Protein AF-A0A3Q0RP88-F1 (afdb_monomer)

Secondary structure (DSSP, 8-state):
---------------GGGS-SSPPPP---------------SSSHHHHHHHHHHHHHHHHHHS--TTTTS-----HHHHHHHHHHHHHHHHHHHHHS---PPPPPP---S-HHHHHTSPPPPHHHHHHHHHHHHHHHHHHTT-SPPP-S-S-------

Foldseek 3Di:
DDDDDDDDDDDDDDDPVPDDPDDDDPPDDDDDDDDPPDDDDPPPVVVVVVVVVVVVVVVVVPDDDPPPPPDPPDDPVNVVVVVVVVVVVVVVVVVVDPDPDDDDDDDPDPCVVVVVPDDDDDVVVVVVVVVVVVVVVVVVVVPDDDDDDDPDDDDDDD

pLDDT: mean 80.06, std 20.67, range [37.59, 98.62]

Solvent-accessible surface area (backbone atoms only — not comparable to full-atom values): 11027 Å² total; per-residue (Å²): 140,86,85,85,86,78,79,90,78,93,71,83,88,76,68,79,89,75,64,74,95,63,81,82,79,81,85,78,79,81,82,85,80,88,78,95,79,77,78,92,68,86,69,69,61,58,56,57,52,49,52,54,50,49,52,51,54,54,47,64,71,70,55,80,72,89,74,66,78,62,73,83,73,69,52,68,66,60,50,53,53,51,49,52,53,51,52,54,53,47,55,60,47,57,76,76,42,85,76,83,65,84,75,74,81,80,84,89,66,96,52,61,69,60,65,74,67,44,87,72,84,58,66,67,56,56,52,50,52,50,52,51,50,53,50,52,54,57,55,55,71,64,75,64,85,80,86,84,71,80,93,70,81,84,87,78,84,132

InterPro domains:
  IPR028209 LAMTOR1/MEH1 [PF15454] (17-83)
  IPR028209 LAMTOR1/MEH1 [SM01262] (15-88)

Radius of gyration: 34.89 Å; Cα contacts (8 Å, |Δi|>4): 4; chains: 1; bounding box: 79×92×65 Å

Organism: Amphilophus citrinellus (NCBI:txid61819)

Sequence (158 aa):
MGCCYSSENESPSEDPERKPLIPPNPVSKPPNGTDWITTNAPSARTDEQALLTSILTKTAQNIIDVSAADSVMVEPHEYMDRARQYSTKLAVLSTSLPQKKVLALPSLTSQPHQVLASDLVPYSDVQQVSKIAAYAYSAISQIKVDAKEELVVQFAIP

Mean predicted aligned error: 17.73 Å

Structure (mmCIF, N/CA/C/O backbone):
data_AF-A0A3Q0RP88-F1
#
_entry.id   AF-A0A3Q0RP88-F1
#
loop_
_atom_site.group_PDB
_atom_site.id
_atom_site.type_symbol
_atom_site.label_atom_id
_atom_site.label_alt_id
_atom_site.label_comp_id
_atom_site.label_asym_id
_atom_site.label_entity_id
_atom_site.label_seq_id
_atom_site.pdbx_PDB_ins_code
_atom_site.Cartn_x
_atom_site.Cartn_y
_atom_site.Cartn_z
_atom_site.occupancy
_atom_site.B_iso_or_equiv
_atom_site.auth_seq_id
_atom_site.auth_comp_id
_atom_site.auth_asym_id
_atom_site.auth_atom_id
_atom_site.pdbx_PDB_model_num
ATOM 1 N N . MET A 1 1 ? 10.007 11.311 30.596 1.00 63.94 1 MET A N 1
ATOM 2 C CA . MET A 1 1 ? 11.399 11.242 30.100 1.00 63.94 1 MET A CA 1
ATOM 3 C C . MET A 1 1 ? 11.340 11.057 28.597 1.00 63.94 1 MET A C 1
ATOM 5 O O . MET A 1 1 ? 10.984 9.981 28.144 1.00 63.94 1 MET A O 1
ATOM 9 N N . GLY A 1 2 ? 11.561 12.140 27.857 1.00 54.31 2 GLY A N 1
ATOM 10 C CA . GLY A 1 2 ? 11.385 12.211 26.406 1.00 54.31 2 GLY A CA 1
ATOM 11 C C . GLY A 1 2 ? 11.296 13.671 25.976 1.00 54.31 2 GLY A C 1
ATOM 12 O O . GLY A 1 2 ? 10.259 14.116 25.505 1.00 54.31 2 GLY A O 1
ATOM 13 N N . CYS A 1 3 ? 12.353 14.430 26.268 1.00 46.50 3 CYS A N 1
ATOM 14 C CA . CYS A 1 3 ? 12.494 15.830 25.889 1.00 46.50 3 CYS A CA 1
ATOM 15 C C . CYS A 1 3 ? 13.155 15.920 24.512 1.00 46.50 3 CYS A C 1
ATOM 17 O O . CYS A 1 3 ? 14.304 15.508 24.388 1.00 46.50 3 CYS A O 1
ATOM 19 N N . CYS A 1 4 ? 12.487 16.552 23.549 1.00 52.72 4 CYS A N 1
ATOM 20 C CA . CYS A 1 4 ? 13.133 17.322 22.484 1.00 52.72 4 CYS A CA 1
ATOM 21 C C . CYS A 1 4 ? 12.315 18.600 22.276 1.00 52.72 4 CYS A C 1
ATOM 23 O O . CYS A 1 4 ? 11.342 18.628 21.530 1.00 52.72 4 CYS A O 1
ATOM 25 N N . TYR A 1 5 ? 12.705 19.633 23.018 1.00 38.72 5 TYR A N 1
ATOM 26 C CA . TYR A 1 5 ? 12.285 21.018 22.846 1.00 38.72 5 TYR A CA 1
ATOM 27 C C . TYR A 1 5 ? 13.270 21.661 21.859 1.00 38.72 5 TYR A C 1
ATOM 29 O O . TYR A 1 5 ? 14.484 21.519 22.017 1.00 38.72 5 TYR A O 1
ATOM 37 N N . SER A 1 6 ? 12.776 22.342 20.832 1.00 50.72 6 SER A N 1
ATOM 38 C CA . SER A 1 6 ? 13.567 23.258 20.006 1.00 50.72 6 SER A CA 1
ATOM 39 C C . SER A 1 6 ? 12.692 24.468 19.708 1.00 50.72 6 SER A C 1
ATOM 41 O O . SER A 1 6 ? 11.784 24.405 18.890 1.00 50.72 6 SER A O 1
ATOM 43 N N . SER A 1 7 ? 12.945 25.492 20.517 1.00 40.31 7 SER A N 1
ATOM 44 C CA . SER A 1 7 ? 12.806 26.931 20.297 1.00 40.31 7 SER A CA 1
ATOM 45 C C . SER A 1 7 ? 11.704 27.433 19.352 1.00 40.31 7 SER A C 1
ATOM 47 O O . SER A 1 7 ? 11.820 27.371 18.133 1.00 40.31 7 SER A O 1
ATOM 49 N N . GLU A 1 8 ? 10.677 28.007 19.980 1.00 45.62 8 GLU A N 1
ATOM 50 C CA . GLU A 1 8 ? 10.077 29.318 19.688 1.00 45.62 8 GLU A CA 1
ATOM 51 C C . GLU A 1 8 ? 10.386 29.993 18.332 1.00 45.62 8 GLU A C 1
ATOM 53 O O . GLU A 1 8 ? 11.469 30.525 18.107 1.00 45.62 8 GLU A O 1
ATOM 58 N N . ASN A 1 9 ? 9.361 30.090 17.480 1.00 38.09 9 ASN A N 1
ATOM 59 C CA . ASN A 1 9 ? 8.984 31.367 16.872 1.00 38.09 9 ASN A CA 1
ATOM 60 C C . ASN A 1 9 ? 7.485 31.331 16.528 1.00 38.09 9 ASN A C 1
ATOM 62 O O . ASN A 1 9 ? 7.061 30.715 15.550 1.00 38.09 9 ASN A O 1
ATOM 66 N N . GLU A 1 10 ? 6.677 31.959 17.377 1.00 44.09 10 GLU A N 1
ATOM 67 C CA . GLU A 1 10 ? 5.268 32.235 17.115 1.00 44.09 10 GLU A CA 1
ATOM 68 C C . GLU A 1 10 ? 5.178 33.221 15.941 1.00 44.09 10 GLU A C 1
ATOM 70 O O . GLU A 1 10 ? 5.712 34.327 15.999 1.00 44.09 10 GLU A O 1
ATOM 75 N N . SER A 1 11 ? 4.525 32.820 14.850 1.00 37.59 11 SER A N 1
ATOM 76 C CA . SER A 1 11 ? 4.046 33.753 13.828 1.00 37.59 11 SER A CA 1
ATOM 77 C C . SER A 1 11 ? 2.579 33.431 13.556 1.00 37.59 11 SER A C 1
ATOM 79 O O . SER A 1 11 ? 2.231 32.249 13.462 1.00 37.59 11 SER A O 1
ATOM 81 N N . PRO A 1 12 ? 1.694 34.441 13.512 1.00 43.03 12 PRO A N 1
ATOM 82 C CA . PRO A 1 12 ? 0.274 34.204 13.364 1.00 43.03 12 PRO A CA 1
ATOM 83 C C . PRO A 1 12 ? 0.000 33.644 11.970 1.00 43.03 12 PRO A C 1
ATOM 85 O O . PRO A 1 12 ? 0.516 34.122 10.962 1.00 43.03 12 PRO A O 1
ATOM 88 N N . SER A 1 13 ? -0.829 32.611 11.956 1.00 48.38 13 SER A N 1
ATOM 89 C CA . SER A 1 13 ? -1.440 31.980 10.796 1.00 48.38 13 SER A CA 1
ATOM 90 C C . SER A 1 13 ? -1.932 32.996 9.757 1.00 48.38 13 SER A C 1
ATOM 92 O O . SER A 1 13 ? -2.941 33.669 9.978 1.00 48.38 13 SER A O 1
ATOM 94 N N . GLU A 1 14 ? -1.266 33.055 8.603 1.00 45.34 14 GLU A N 1
ATOM 95 C CA . GLU A 1 14 ? -1.830 33.634 7.385 1.00 45.34 14 GLU A CA 1
ATOM 96 C C . GLU A 1 14 ? -2.420 32.515 6.523 1.00 45.34 14 GLU A C 1
ATOM 98 O O . GLU A 1 14 ? -1.708 31.731 5.896 1.00 45.34 14 GLU A O 1
ATOM 103 N N . ASP A 1 15 ? -3.745 32.459 6.526 1.00 49.44 15 ASP A N 1
ATOM 104 C CA . ASP A 1 15 ? -4.595 31.621 5.689 1.00 49.44 15 ASP A CA 1
ATOM 105 C C . ASP A 1 15 ? -4.278 31.831 4.183 1.00 49.44 15 ASP A C 1
ATOM 107 O O . ASP A 1 15 ? -4.401 32.958 3.683 1.00 49.44 15 ASP A O 1
ATOM 111 N N . PRO A 1 16 ? -3.830 30.800 3.437 1.00 53.91 16 PRO A N 1
ATOM 112 C CA . PRO A 1 16 ? -3.400 30.951 2.046 1.00 53.91 16 PRO A CA 1
ATOM 113 C C . PRO A 1 16 ? -4.547 31.255 1.067 1.00 53.91 16 PRO A C 1
ATOM 115 O O . PRO A 1 16 ? -4.272 31.677 -0.055 1.00 53.91 16 PRO A O 1
ATOM 118 N N . GLU A 1 17 ? -5.815 31.109 1.468 1.00 51.00 17 GLU A N 1
ATOM 119 C CA . GLU A 1 17 ? -6.974 31.350 0.591 1.00 51.00 17 GLU A CA 1
ATOM 120 C C . GLU A 1 17 ? -7.336 32.833 0.402 1.00 51.00 17 GLU A C 1
ATOM 122 O O . GLU A 1 17 ? -8.118 33.170 -0.486 1.00 51.00 17 GLU A O 1
ATOM 127 N N . ARG A 1 18 ? -6.760 33.753 1.189 1.00 54.34 18 ARG A N 1
ATOM 128 C CA . ARG A 1 18 ? -7.072 35.196 1.100 1.00 54.34 18 ARG A CA 1
ATOM 129 C C . ARG A 1 18 ? -6.030 36.035 0.365 1.00 54.34 18 ARG A C 1
ATOM 131 O O . ARG A 1 18 ? -6.201 37.250 0.277 1.00 54.34 18 ARG A O 1
ATOM 138 N N . LYS A 1 19 ? -4.963 35.431 -0.172 1.00 62.91 19 LYS A N 1
ATOM 139 C CA . LYS A 1 19 ? -3.949 36.159 -0.956 1.00 62.91 19 LYS A CA 1
ATOM 140 C C . LYS A 1 19 ? -4.468 36.425 -2.377 1.00 62.91 19 LYS A C 1
ATOM 142 O O . LYS A 1 19 ? -4.671 35.473 -3.128 1.00 62.91 19 LYS A O 1
ATOM 147 N N . PRO A 1 20 ? -4.667 37.694 -2.787 1.00 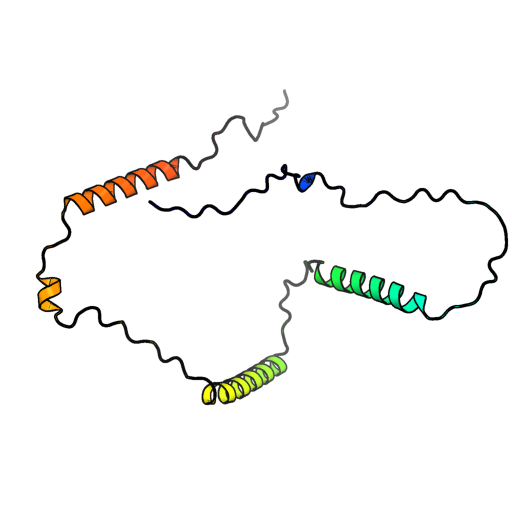58.75 20 PRO A N 1
ATOM 148 C CA . PRO A 1 20 ? -5.030 38.011 -4.162 1.00 58.75 20 PRO A CA 1
ATOM 149 C C . PRO A 1 20 ? -3.906 37.561 -5.098 1.00 58.75 20 PRO A C 1
ATOM 151 O O . PRO A 1 20 ? -2.756 37.963 -4.932 1.00 58.75 20 PRO A O 1
ATOM 154 N N . LEU A 1 21 ? -4.234 36.740 -6.097 1.00 60.75 21 LEU A N 1
ATOM 155 C CA . LEU A 1 21 ? -3.267 36.168 -7.047 1.00 60.75 21 LEU A CA 1
ATOM 156 C C . LEU A 1 21 ? -2.714 37.186 -8.065 1.00 60.75 21 LEU A C 1
ATOM 158 O O . LEU A 1 21 ? -2.001 36.807 -8.990 1.00 60.75 21 LEU A O 1
ATOM 162 N N . ILE A 1 22 ? -3.046 38.471 -7.920 1.00 57.50 22 ILE A N 1
ATOM 163 C CA . ILE A 1 22 ? -2.639 39.540 -8.832 1.00 57.50 22 ILE A CA 1
ATOM 164 C C . ILE A 1 22 ? -2.196 40.746 -7.985 1.00 57.50 22 ILE A C 1
ATOM 166 O O . ILE A 1 22 ? -2.997 41.236 -7.183 1.00 57.50 22 ILE A O 1
ATOM 170 N N . PRO A 1 23 ? -0.950 41.239 -8.124 1.00 59.66 23 PRO A N 1
ATOM 171 C CA . PRO A 1 23 ? -0.531 42.468 -7.460 1.00 59.66 23 PRO A CA 1
ATOM 172 C C . PRO A 1 23 ? -1.308 43.676 -8.021 1.00 59.66 23 PRO A C 1
ATOM 174 O O . PRO A 1 23 ? -1.651 43.685 -9.205 1.00 59.66 23 PRO A O 1
ATOM 177 N N . PRO A 1 24 ? -1.608 44.705 -7.205 1.00 50.19 24 PRO A N 1
ATOM 178 C CA . PRO A 1 24 ? -2.353 45.868 -7.671 1.00 50.19 24 PRO A CA 1
ATOM 179 C C . PRO A 1 24 ? -1.545 46.614 -8.739 1.00 50.19 24 PRO A C 1
ATOM 181 O O . PRO A 1 24 ? -0.387 46.969 -8.519 1.00 50.19 24 PRO A O 1
ATOM 184 N N . ASN A 1 25 ? -2.166 46.849 -9.899 1.00 54.50 25 ASN A N 1
ATOM 185 C CA . ASN A 1 25 ? -1.572 47.625 -10.988 1.00 54.50 25 ASN A CA 1
ATOM 186 C C . ASN A 1 25 ? -1.089 48.992 -10.472 1.00 54.50 25 ASN A C 1
ATOM 188 O O . ASN A 1 25 ? -1.875 49.705 -9.836 1.00 54.50 25 ASN A O 1
ATOM 192 N N . PRO A 1 26 ? 0.151 49.418 -10.772 1.00 50.50 26 PRO A N 1
ATOM 193 C CA . PRO A 1 26 ? 0.555 50.783 -10.491 1.00 50.50 26 PRO A CA 1
ATOM 194 C C . PRO A 1 26 ? -0.250 51.737 -11.381 1.00 50.50 26 PRO A C 1
ATOM 196 O O . PRO A 1 26 ? -0.277 51.621 -12.606 1.00 50.50 26 PRO A O 1
ATOM 199 N N . VAL A 1 27 ? -0.931 52.690 -10.745 1.00 53.25 27 VAL A N 1
ATOM 200 C CA . VAL A 1 27 ? -1.654 53.776 -11.411 1.00 53.25 27 VAL A CA 1
ATOM 201 C C . VAL A 1 27 ? -0.632 54.696 -12.081 1.00 53.25 27 VAL A C 1
ATOM 203 O O . VAL A 1 27 ? -0.099 55.613 -11.459 1.00 53.25 27 VAL A O 1
ATOM 206 N N . SER A 1 28 ? -0.345 54.469 -13.360 1.00 44.38 28 SER A N 1
ATOM 207 C CA . SER A 1 28 ? 0.451 55.394 -14.169 1.00 44.38 28 SER A CA 1
ATOM 208 C C . SER A 1 28 ? -0.463 56.442 -14.801 1.00 44.38 28 SER A C 1
ATOM 210 O O . SER A 1 28 ? -1.074 56.235 -15.846 1.00 44.38 28 SER A O 1
ATOM 212 N N . LYS A 1 29 ? -0.565 57.594 -14.139 1.00 43.03 29 LYS A N 1
ATOM 213 C CA . LYS A 1 29 ? -1.087 58.840 -14.714 1.00 43.03 29 LYS A CA 1
ATOM 214 C C . LYS A 1 29 ? -0.115 59.310 -15.815 1.00 43.03 29 LYS A C 1
ATOM 216 O O . LYS A 1 29 ? 1.086 59.318 -15.545 1.00 43.03 29 LYS A O 1
ATOM 221 N N . PRO A 1 30 ? -0.559 59.714 -17.018 1.00 50.38 30 PRO A N 1
ATOM 222 C CA . PRO A 1 30 ? 0.364 60.156 -18.056 1.00 50.38 30 PRO A CA 1
ATOM 223 C C . PRO A 1 30 ? 0.677 61.648 -17.876 1.00 50.38 30 PRO A C 1
ATOM 225 O O . PRO A 1 30 ? -0.258 62.446 -17.753 1.00 50.38 30 PRO A O 1
ATOM 228 N N . PRO A 1 31 ? 1.943 62.088 -17.923 1.00 46.34 31 PRO A N 1
ATOM 229 C CA . PRO A 1 31 ? 2.246 63.425 -18.377 1.00 46.34 31 PRO A CA 1
ATOM 230 C C . PRO A 1 31 ? 2.474 63.356 -19.886 1.00 46.34 31 PRO A C 1
ATOM 232 O O . PRO A 1 31 ? 3.422 62.760 -20.390 1.00 46.34 31 PRO A O 1
ATOM 235 N N . ASN A 1 32 ? 1.524 63.950 -20.593 1.00 44.06 32 ASN A N 1
ATOM 236 C CA . ASN A 1 32 ? 1.658 64.409 -21.962 1.00 44.06 32 ASN A CA 1
ATOM 237 C C . ASN A 1 32 ? 3.032 65.064 -22.205 1.00 44.06 32 ASN A C 1
ATOM 239 O O . ASN A 1 32 ? 3.452 65.897 -21.401 1.00 44.06 32 ASN A O 1
ATOM 243 N N . GLY A 1 33 ? 3.650 64.768 -23.349 1.00 46.22 33 GLY A N 1
ATOM 244 C CA . GLY A 1 33 ? 4.620 65.673 -23.956 1.00 46.22 33 GLY A CA 1
ATOM 245 C C . GLY A 1 33 ? 5.922 65.040 -24.431 1.00 46.22 33 GLY A C 1
ATOM 246 O O . GLY A 1 33 ? 6.852 64.863 -23.652 1.00 46.22 33 GLY A O 1
ATOM 247 N N . THR A 1 34 ? 6.015 64.951 -25.759 1.00 46.91 34 THR A N 1
ATOM 248 C CA . THR A 1 34 ? 7.227 65.108 -26.589 1.00 46.91 34 THR A CA 1
ATOM 249 C C . THR A 1 34 ? 8.176 63.907 -26.757 1.00 46.91 34 THR A C 1
ATOM 251 O O . THR A 1 34 ? 8.813 63.421 -25.830 1.00 46.91 34 THR A O 1
ATOM 254 N N . ASP A 1 35 ? 8.268 63.510 -28.032 1.00 41.22 35 ASP A N 1
ATOM 255 C CA . ASP A 1 35 ? 9.415 62.939 -28.746 1.00 41.22 35 ASP A CA 1
ATOM 256 C C . ASP A 1 35 ? 9.826 61.488 -28.464 1.00 41.22 35 ASP A C 1
ATOM 258 O O . ASP A 1 35 ? 10.832 61.184 -27.829 1.00 41.22 35 ASP A O 1
ATOM 262 N N . TRP A 1 36 ? 9.106 60.556 -29.097 1.00 41.72 36 TRP A N 1
ATOM 263 C CA . TRP A 1 36 ? 9.630 59.219 -29.391 1.00 41.72 36 TRP A CA 1
ATOM 264 C C . TRP A 1 36 ? 10.566 59.262 -30.605 1.00 41.72 36 TRP A C 1
ATOM 266 O O . TRP A 1 36 ? 10.239 58.790 -31.692 1.00 41.72 36 TRP A O 1
ATOM 276 N N . ILE A 1 37 ? 11.764 59.806 -30.408 1.00 60.78 37 ILE A N 1
ATOM 277 C CA . ILE A 1 37 ? 12.932 59.438 -31.212 1.00 60.78 37 ILE A CA 1
ATOM 278 C C . ILE A 1 37 ? 14.054 59.094 -30.236 1.00 60.78 37 ILE A C 1
ATOM 280 O O . ILE A 1 37 ? 14.925 59.910 -29.964 1.00 60.78 37 ILE A O 1
ATOM 284 N N . THR A 1 38 ? 14.038 57.865 -29.716 1.00 39.50 38 THR A N 1
ATOM 285 C CA . THR A 1 38 ? 15.140 57.348 -28.894 1.00 39.50 38 THR A CA 1
ATOM 286 C C . THR A 1 38 ? 15.418 55.897 -29.264 1.00 39.50 38 THR A C 1
ATOM 288 O O . THR A 1 38 ? 14.785 54.964 -28.783 1.00 39.50 38 THR A O 1
ATOM 291 N N . THR A 1 39 ? 16.356 55.761 -30.202 1.00 43.94 39 THR A N 1
ATOM 292 C CA . THR A 1 39 ? 17.394 54.722 -30.288 1.00 43.94 39 THR A CA 1
ATOM 293 C C . THR A 1 39 ? 17.025 53.303 -29.846 1.00 43.94 39 THR A C 1
ATOM 295 O O . THR A 1 39 ? 16.987 52.978 -28.661 1.00 43.94 39 THR A O 1
ATOM 298 N N . ASN A 1 40 ? 16.905 52.423 -30.844 1.00 53.47 40 ASN A N 1
ATOM 299 C CA . ASN A 1 40 ? 16.953 50.968 -30.711 1.00 53.47 40 ASN A CA 1
ATOM 300 C C . ASN A 1 40 ? 18.169 50.519 -29.874 1.00 53.47 40 ASN A C 1
ATOM 302 O O . ASN A 1 40 ? 19.281 50.423 -30.392 1.00 53.47 40 ASN A O 1
ATOM 306 N N . ALA A 1 41 ? 17.950 50.199 -28.598 1.00 48.56 41 ALA A N 1
ATOM 307 C CA . ALA A 1 41 ? 18.890 49.441 -27.780 1.00 48.56 41 ALA A CA 1
ATOM 308 C C . ALA A 1 41 ? 18.618 47.930 -27.976 1.00 48.56 41 ALA A C 1
ATOM 310 O O . ALA A 1 41 ? 17.521 47.475 -27.643 1.00 48.56 41 ALA A O 1
ATOM 311 N N . PRO A 1 42 ? 19.564 47.118 -28.494 1.00 53.06 42 PRO A N 1
ATOM 312 C CA . PRO A 1 42 ? 19.296 45.714 -28.835 1.00 53.06 42 PRO A CA 1
ATOM 313 C C . PRO A 1 42 ? 19.305 44.731 -27.650 1.00 53.06 42 PRO A C 1
ATOM 315 O O . PRO A 1 42 ? 19.130 43.539 -27.864 1.00 53.06 42 PRO A O 1
ATOM 318 N N . SER A 1 43 ? 19.536 45.186 -26.414 1.00 55.31 43 SER A N 1
ATOM 319 C CA . SER A 1 43 ? 19.857 44.285 -25.290 1.00 55.31 43 SER A CA 1
ATOM 320 C C . SER A 1 43 ? 18.644 43.870 -24.439 1.00 55.31 43 SER A C 1
ATOM 322 O O . SER A 1 43 ? 18.551 42.724 -24.016 1.00 55.31 43 SER A O 1
ATOM 324 N N . ALA A 1 44 ? 17.666 44.761 -24.237 1.00 53.25 44 ALA A N 1
ATOM 325 C CA . ALA A 1 44 ? 16.534 44.510 -23.331 1.00 53.25 44 ALA A CA 1
ATOM 326 C C . ALA A 1 44 ? 15.394 43.674 -23.947 1.00 53.25 44 ALA A C 1
ATOM 328 O O . ALA A 1 44 ? 14.588 43.098 -23.226 1.00 53.25 44 ALA A O 1
ATOM 329 N N . ARG A 1 45 ? 15.311 43.580 -25.284 1.00 57.81 45 ARG A N 1
ATOM 330 C CA . ARG A 1 45 ? 14.244 42.814 -25.963 1.00 57.81 45 ARG A CA 1
ATOM 331 C C . ARG A 1 45 ? 14.385 41.303 -25.789 1.00 57.81 45 ARG A C 1
ATOM 333 O O . ARG A 1 45 ? 13.386 40.592 -25.814 1.00 57.81 45 ARG A O 1
ATOM 340 N N . THR A 1 46 ? 15.613 40.823 -25.627 1.00 64.00 46 THR A N 1
ATOM 341 C CA . THR A 1 46 ? 15.910 39.390 -25.551 1.00 64.00 46 THR A CA 1
ATOM 342 C C . THR A 1 46 ? 15.403 38.770 -24.247 1.00 64.00 46 THR A C 1
ATOM 344 O O . THR A 1 46 ? 14.941 37.633 -24.265 1.00 64.00 46 THR A O 1
ATOM 347 N N . ASP A 1 47 ? 15.431 39.518 -23.140 1.00 81.31 47 ASP A N 1
ATOM 348 C CA . ASP A 1 47 ? 14.987 39.046 -21.819 1.00 81.31 47 ASP A CA 1
ATOM 349 C C . ASP A 1 47 ? 13.455 38.951 -21.730 1.00 81.31 47 ASP A C 1
ATOM 351 O O . ASP A 1 47 ? 12.904 37.905 -21.391 1.00 81.31 47 ASP A O 1
ATOM 355 N N . GLU A 1 48 ? 12.748 39.987 -22.194 1.00 91.00 48 GLU A N 1
ATOM 356 C CA . GLU A 1 48 ? 11.280 39.981 -22.302 1.00 91.00 48 GLU A CA 1
ATOM 357 C C . GLU A 1 48 ? 10.780 38.839 -23.201 1.00 91.00 48 GLU A C 1
ATOM 359 O O . GLU A 1 48 ? 9.817 38.137 -22.885 1.00 91.00 48 GLU A O 1
ATOM 364 N N . GLN A 1 49 ? 11.464 38.591 -24.320 1.00 92.56 49 GLN A N 1
ATOM 365 C CA . GLN A 1 49 ? 11.110 37.501 -25.224 1.00 92.56 49 GLN A CA 1
ATOM 366 C C . GLN A 1 49 ? 11.389 36.114 -24.612 1.00 92.56 49 GLN A C 1
ATOM 368 O O . GLN A 1 49 ? 10.616 35.176 -24.839 1.00 92.56 49 GLN A O 1
ATOM 373 N N . ALA A 1 50 ? 12.445 35.967 -23.804 1.00 93.62 50 ALA A N 1
ATOM 374 C CA . ALA A 1 50 ? 12.726 34.741 -23.057 1.00 93.62 50 ALA A CA 1
ATOM 375 C C . ALA A 1 50 ? 11.686 34.492 -21.951 1.00 93.62 50 ALA A C 1
ATOM 377 O O . ALA A 1 50 ? 11.218 33.361 -21.793 1.00 93.62 50 ALA A O 1
ATOM 378 N N . LEU A 1 51 ? 11.256 35.543 -21.244 1.00 95.00 51 LEU A N 1
ATOM 379 C CA . LEU A 1 51 ? 10.184 35.478 -20.250 1.00 95.00 51 LEU A CA 1
ATOM 380 C C . LEU A 1 51 ? 8.866 35.017 -20.882 1.00 95.00 51 LEU A C 1
ATOM 382 O O . LEU A 1 51 ? 8.242 34.078 -20.389 1.00 95.00 51 LEU A O 1
ATOM 386 N N . LEU A 1 52 ? 8.474 35.610 -22.013 1.00 96.25 52 LEU A N 1
ATOM 387 C CA . LEU A 1 52 ? 7.276 35.201 -22.754 1.00 96.25 52 LEU A CA 1
ATOM 388 C C . LEU A 1 52 ? 7.370 33.747 -23.242 1.00 96.25 52 LEU A C 1
ATOM 390 O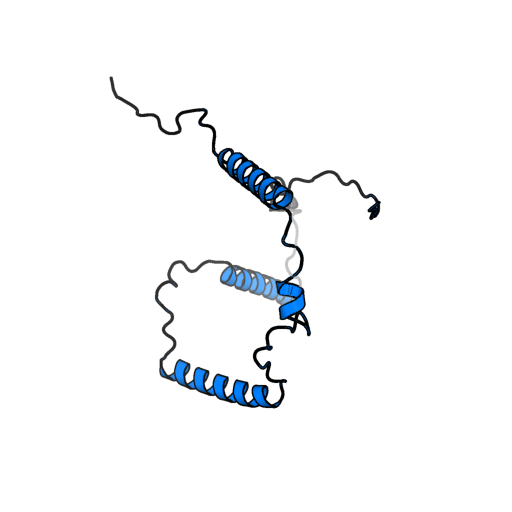 O . LEU A 1 52 ? 6.403 32.994 -23.137 1.00 96.25 52 LEU A O 1
ATOM 394 N N . THR A 1 53 ? 8.546 33.314 -23.702 1.00 95.94 53 THR A N 1
ATOM 395 C CA . THR A 1 53 ? 8.786 31.918 -24.110 1.00 95.94 53 THR A CA 1
ATOM 396 C C . THR A 1 53 ? 8.661 30.953 -22.927 1.00 95.94 53 THR A C 1
ATOM 398 O O . THR A 1 53 ? 8.063 29.882 -23.055 1.00 95.94 53 THR A O 1
ATOM 401 N N . SER A 1 54 ? 9.171 31.340 -21.757 1.00 96.25 54 SER A N 1
ATOM 402 C CA . SER A 1 54 ? 9.031 30.578 -20.513 1.00 96.25 54 SER A CA 1
ATOM 403 C C . SER A 1 54 ? 7.566 30.464 -20.086 1.00 96.25 54 SER A C 1
ATOM 405 O O . SER A 1 54 ? 7.100 29.367 -19.777 1.00 96.25 54 SER A O 1
ATOM 407 N N . ILE A 1 55 ? 6.805 31.564 -20.156 1.00 96.69 55 ILE A N 1
ATOM 408 C CA . ILE A 1 55 ? 5.366 31.581 -19.857 1.00 96.69 55 ILE A CA 1
ATOM 409 C C . ILE A 1 55 ? 4.606 30.633 -20.787 1.00 96.69 55 ILE A C 1
ATOM 411 O O . ILE A 1 55 ? 3.802 29.835 -20.306 1.00 96.69 55 ILE A O 1
ATOM 415 N N . LEU A 1 56 ? 4.870 30.675 -22.095 1.00 97.69 56 LEU A N 1
ATOM 416 C CA . LEU A 1 56 ? 4.216 29.792 -23.063 1.00 97.69 56 LEU A CA 1
ATOM 417 C C . LEU A 1 56 ? 4.586 28.325 -22.831 1.00 97.69 56 LEU A C 1
ATOM 419 O O . LEU A 1 56 ? 3.701 27.475 -22.805 1.00 97.69 56 LEU A O 1
ATOM 423 N N . THR A 1 57 ? 5.865 28.031 -22.588 1.00 96.94 57 THR A N 1
ATOM 424 C CA . THR A 1 57 ? 6.347 26.664 -22.326 1.00 96.94 57 THR A CA 1
ATOM 425 C C . THR A 1 57 ? 5.735 26.098 -21.047 1.00 96.94 57 THR A C 1
ATOM 427 O O . THR A 1 57 ? 5.213 24.986 -21.042 1.00 96.94 57 THR A O 1
ATOM 430 N N . LYS A 1 58 ? 5.737 26.884 -19.966 1.00 97.06 58 LYS A N 1
ATOM 431 C CA . LYS A 1 58 ? 5.133 26.506 -18.686 1.00 97.06 58 LYS A CA 1
ATOM 432 C C . LYS A 1 58 ? 3.624 26.319 -18.820 1.00 97.06 58 LYS A C 1
ATOM 434 O O . LYS A 1 58 ? 3.075 25.371 -18.273 1.00 97.06 58 LYS A O 1
ATOM 439 N N . THR A 1 59 ? 2.952 27.201 -19.556 1.00 97.69 59 THR A N 1
ATOM 440 C CA . THR A 1 59 ? 1.516 27.074 -19.830 1.00 97.69 59 THR A CA 1
ATOM 441 C C . THR A 1 59 ? 1.222 25.800 -20.621 1.00 97.69 59 THR A C 1
ATOM 443 O O . THR A 1 59 ? 0.355 25.036 -20.216 1.00 97.69 59 THR A O 1
ATOM 446 N N . ALA A 1 60 ? 1.987 25.512 -21.677 1.00 96.38 60 ALA A N 1
ATOM 447 C CA . ALA A 1 60 ? 1.831 24.297 -22.477 1.00 96.38 60 ALA A CA 1
ATOM 448 C C . ALA A 1 60 ? 2.064 23.008 -21.668 1.00 96.38 60 ALA A C 1
ATOM 450 O O . ALA A 1 60 ? 1.397 22.012 -21.912 1.00 96.38 60 ALA A O 1
ATOM 451 N N . GLN A 1 61 ? 2.968 23.029 -20.684 1.00 95.00 61 GLN A N 1
ATOM 452 C CA . GLN A 1 61 ? 3.208 21.899 -19.776 1.00 95.00 61 GLN A CA 1
ATOM 453 C C . GLN A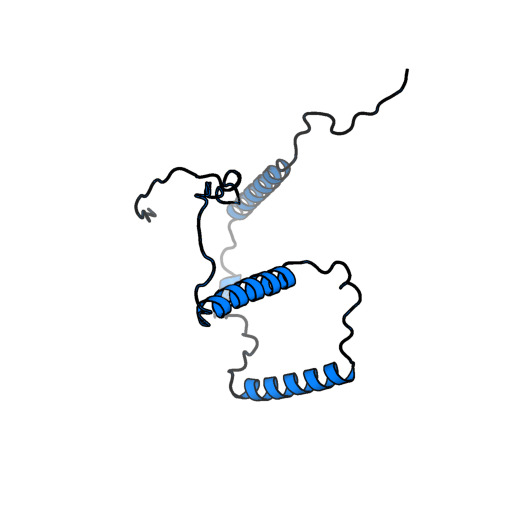 1 61 ? 2.101 21.704 -18.728 1.00 95.00 61 GLN A C 1
ATOM 455 O O . GLN A 1 61 ? 1.910 20.588 -18.253 1.00 95.00 61 GLN A O 1
ATOM 460 N N . ASN A 1 62 ? 1.402 22.776 -18.341 1.00 96.12 62 ASN A N 1
ATOM 461 C CA . ASN A 1 62 ? 0.381 22.743 -17.288 1.00 96.12 62 ASN A CA 1
ATOM 462 C C . ASN A 1 62 ? -1.043 22.535 -17.819 1.00 96.12 62 ASN A C 1
ATOM 464 O O . ASN A 1 62 ? -1.933 22.176 -17.048 1.00 96.12 62 ASN A O 1
ATOM 468 N N . ILE A 1 63 ? -1.286 22.801 -19.104 1.00 95.88 63 ILE A N 1
ATOM 469 C CA . ILE A 1 63 ? -2.577 22.522 -19.732 1.00 95.88 63 ILE A CA 1
ATOM 470 C C . ILE A 1 63 ? -2.727 21.009 -19.898 1.00 95.88 63 ILE A C 1
ATOM 472 O O . ILE A 1 63 ? -1.840 20.327 -20.406 1.00 95.88 63 ILE A O 1
ATOM 476 N N . ILE A 1 64 ? -3.878 20.493 -19.477 1.00 92.69 64 ILE A N 1
ATOM 477 C CA . ILE A 1 64 ? -4.237 19.086 -19.635 1.00 92.69 64 ILE A CA 1
ATOM 478 C C . ILE A 1 64 ? -4.830 18.897 -21.032 1.00 92.69 64 ILE A C 1
ATOM 480 O O . ILE A 1 64 ? -5.859 19.493 -21.355 1.00 92.69 64 ILE A O 1
ATOM 484 N N . ASP A 1 65 ? -4.205 18.047 -21.844 1.00 91.31 65 ASP A N 1
ATOM 485 C CA . ASP A 1 65 ? -4.797 17.579 -23.095 1.00 91.31 65 ASP A CA 1
ATOM 486 C C . ASP A 1 65 ? -5.883 16.537 -22.795 1.00 91.31 65 ASP A C 1
ATOM 488 O O . ASP A 1 65 ? -5.604 15.382 -22.471 1.00 91.31 65 ASP A O 1
ATOM 492 N N . VAL A 1 66 ? -7.143 16.957 -22.894 1.00 90.44 66 VAL A N 1
ATOM 493 C CA . VAL A 1 66 ? -8.318 16.100 -22.674 1.00 90.44 66 VAL A CA 1
ATOM 494 C C . VAL A 1 66 ? -8.542 15.075 -23.796 1.00 90.44 66 VAL A C 1
ATOM 496 O O . VAL A 1 66 ? -9.371 14.183 -23.634 1.00 90.44 66 VAL A O 1
ATOM 499 N N . SER A 1 67 ? -7.818 15.186 -24.918 1.00 89.19 67 SER A N 1
ATOM 500 C CA . SER A 1 67 ? -7.910 14.289 -26.079 1.00 89.19 67 SER A CA 1
ATOM 501 C C . SER A 1 67 ? -6.809 13.223 -26.141 1.00 89.19 67 SER A C 1
ATOM 503 O O . SER A 1 67 ? -6.901 12.296 -26.941 1.00 89.19 67 SER A O 1
ATOM 505 N N . ALA A 1 68 ? -5.820 13.266 -25.243 1.00 80.94 68 ALA A N 1
ATOM 506 C CA . ALA A 1 68 ? -4.689 12.331 -25.205 1.00 80.94 68 ALA A CA 1
ATOM 507 C C . ALA A 1 68 ? -5.041 10.884 -24.772 1.00 80.94 68 ALA A C 1
ATOM 509 O O . ALA A 1 68 ? -4.147 10.083 -24.496 1.00 80.94 68 ALA A O 1
ATOM 510 N N . ALA A 1 69 ? -6.330 10.542 -24.664 1.00 73.75 69 ALA A N 1
ATOM 511 C CA . ALA A 1 69 ? -6.794 9.200 -24.308 1.00 73.75 69 ALA A CA 1
ATOM 512 C C . ALA A 1 69 ? -6.593 8.180 -25.442 1.00 73.75 69 ALA A C 1
ATOM 514 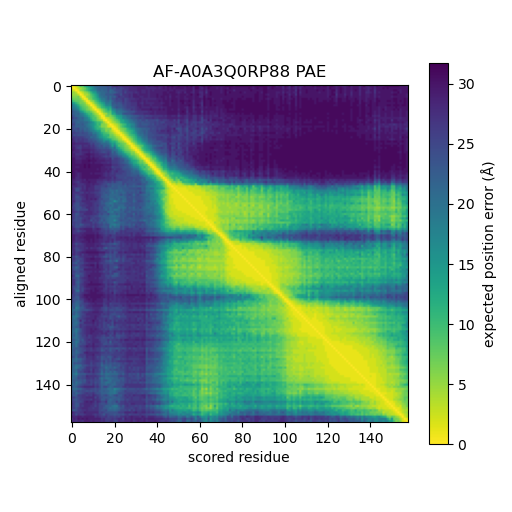O O . ALA A 1 69 ? -6.463 6.984 -25.170 1.00 73.75 69 ALA A O 1
ATOM 515 N N . ASP A 1 70 ? -6.527 8.642 -26.692 1.00 77.31 70 ASP A N 1
ATOM 516 C CA . ASP A 1 70 ? -6.095 7.805 -27.803 1.00 77.31 70 ASP A CA 1
ATOM 517 C C . ASP A 1 70 ? -4.610 7.516 -27.610 1.00 77.31 70 ASP A C 1
ATOM 519 O O . ASP A 1 70 ? -3.778 8.426 -27.601 1.00 77.31 70 ASP A O 1
ATOM 523 N N . SER A 1 71 ? -4.276 6.243 -27.380 1.00 63.97 71 SER A N 1
ATOM 524 C CA . SER A 1 71 ? -2.902 5.836 -27.109 1.00 63.97 71 SER A CA 1
ATOM 525 C C . SER A 1 71 ? -1.991 6.430 -28.175 1.00 63.97 71 SER A C 1
ATOM 527 O O . SER A 1 71 ? -2.171 6.132 -29.358 1.00 63.97 71 SER A O 1
ATOM 529 N N . VAL A 1 72 ? -1.007 7.233 -27.762 1.00 66.56 72 VAL A N 1
ATOM 530 C CA . VAL A 1 72 ? 0.133 7.576 -28.613 1.00 66.56 72 VAL A CA 1
ATOM 531 C C . VAL A 1 72 ? 0.812 6.250 -28.934 1.00 66.56 72 VAL A C 1
ATOM 533 O O . VAL A 1 72 ? 1.625 5.741 -28.160 1.00 66.56 72 VAL A O 1
ATOM 536 N N . MET A 1 73 ? 0.383 5.621 -30.026 1.00 72.69 73 MET A N 1
ATOM 537 C CA . MET A 1 73 ? 0.907 4.346 -30.465 1.00 72.69 73 MET A CA 1
ATOM 538 C C . MET A 1 73 ? 2.292 4.645 -31.008 1.00 72.69 73 MET A C 1
ATOM 540 O O . MET A 1 73 ? 2.459 5.030 -32.162 1.00 72.69 73 MET A O 1
ATOM 544 N N . VAL A 1 74 ? 3.284 4.525 -30.127 1.00 81.62 74 VAL A N 1
ATOM 545 C CA . VAL A 1 74 ? 4.686 4.481 -30.525 1.00 81.62 74 VAL A CA 1
ATOM 546 C C . VAL A 1 74 ? 4.790 3.439 -31.626 1.00 81.62 74 VAL A C 1
ATOM 548 O O . VAL A 1 74 ? 4.250 2.334 -31.495 1.00 81.62 74 VAL A O 1
ATOM 551 N N . GLU A 1 75 ? 5.439 3.806 -32.724 1.00 89.50 75 GLU A N 1
ATOM 552 C CA . GLU A 1 75 ? 5.566 2.912 -33.860 1.00 89.50 75 GLU A CA 1
ATOM 553 C C . GLU A 1 75 ? 6.196 1.585 -33.393 1.00 89.50 75 GLU A C 1
ATOM 555 O O . GLU A 1 75 ? 7.169 1.607 -32.628 1.00 89.50 75 GLU A O 1
ATOM 560 N N . PRO A 1 76 ? 5.684 0.413 -33.819 1.00 87.94 76 PRO A N 1
ATOM 561 C CA . PRO A 1 76 ? 6.198 -0.869 -33.340 1.00 87.94 76 PRO A CA 1
ATOM 562 C C . PRO A 1 76 ? 7.714 -1.026 -33.527 1.00 87.94 76 PRO A C 1
ATOM 564 O O . PRO A 1 76 ? 8.388 -1.581 -32.661 1.00 87.94 76 PRO A O 1
ATOM 567 N N . HIS A 1 77 ? 8.265 -0.501 -34.626 1.00 93.75 77 HIS A N 1
ATOM 568 C CA . HIS A 1 77 ? 9.707 -0.481 -34.881 1.00 93.75 77 HIS A CA 1
ATOM 569 C C . HIS A 1 77 ? 10.465 0.359 -33.838 1.00 93.75 77 HIS A C 1
ATOM 571 O O . HIS A 1 77 ? 11.446 -0.129 -33.270 1.00 93.75 77 HIS A O 1
ATOM 577 N N . GLU A 1 78 ? 9.990 1.571 -33.532 1.00 93.94 78 GLU A N 1
ATOM 578 C CA . GLU A 1 78 ? 10.611 2.447 -32.535 1.00 93.94 78 GLU A CA 1
ATOM 579 C C . GLU A 1 78 ? 10.594 1.792 -31.149 1.00 93.94 78 GLU A C 1
ATOM 581 O O . GLU A 1 78 ? 11.591 1.819 -30.421 1.00 93.94 78 GLU A O 1
ATOM 586 N N . TYR A 1 79 ? 9.482 1.145 -30.794 1.00 93.00 79 TYR A N 1
ATOM 587 C CA . TYR A 1 79 ? 9.375 0.396 -29.547 1.00 93.00 79 TYR A CA 1
ATOM 588 C C . TYR A 1 79 ? 10.414 -0.732 -29.468 1.00 93.00 79 TYR A C 1
ATOM 590 O O . TYR A 1 79 ? 11.121 -0.849 -28.464 1.00 93.00 79 TYR A O 1
ATOM 598 N N . MET A 1 80 ? 10.536 -1.545 -30.522 1.00 95.62 80 MET A N 1
ATOM 599 C CA . MET A 1 80 ? 11.457 -2.686 -30.545 1.00 95.62 80 MET A CA 1
ATOM 600 C C . MET A 1 80 ? 12.924 -2.252 -30.473 1.00 95.62 80 MET A C 1
ATOM 602 O O . MET A 1 80 ? 13.715 -2.864 -29.746 1.00 95.62 80 MET A O 1
ATOM 606 N N . ASP A 1 81 ? 13.291 -1.177 -31.166 1.00 96.19 81 ASP A N 1
ATOM 607 C CA . ASP A 1 81 ? 14.648 -0.632 -31.111 1.00 96.19 81 ASP A CA 1
ATOM 608 C C . ASP A 1 81 ? 14.959 -0.017 -29.748 1.00 96.19 81 ASP A C 1
ATOM 610 O O . ASP A 1 81 ? 16.031 -0.260 -29.184 1.00 96.19 81 ASP A O 1
ATOM 614 N N . ARG A 1 82 ? 13.997 0.699 -29.155 1.00 95.69 82 ARG A N 1
ATOM 615 C CA . ARG A 1 82 ? 14.115 1.250 -27.802 1.00 95.69 82 ARG A CA 1
ATOM 616 C C . ARG A 1 82 ? 14.252 0.143 -26.753 1.00 95.69 82 ARG A C 1
ATOM 618 O O . ARG A 1 82 ? 15.119 0.237 -25.884 1.00 95.69 82 ARG A O 1
ATOM 625 N N . ALA A 1 83 ? 13.472 -0.934 -26.864 1.00 96.12 83 ALA A N 1
ATOM 626 C CA . ALA A 1 83 ? 13.579 -2.101 -25.991 1.00 96.12 83 ALA A CA 1
ATOM 627 C C . ALA A 1 83 ? 14.973 -2.737 -26.085 1.00 96.12 83 ALA A C 1
ATOM 629 O O . ALA A 1 83 ? 15.627 -2.940 -25.061 1.00 96.12 83 ALA A O 1
ATOM 630 N N . ARG A 1 84 ? 15.482 -2.954 -27.306 1.00 97.50 84 ARG A N 1
ATOM 631 C CA . ARG A 1 84 ? 16.842 -3.469 -27.531 1.00 97.50 84 ARG A CA 1
ATOM 632 C C . ARG A 1 84 ? 17.900 -2.545 -26.931 1.00 97.50 84 ARG A C 1
ATOM 634 O O . ARG A 1 84 ? 18.825 -3.019 -26.272 1.00 97.50 84 ARG A O 1
ATOM 641 N N . GLN A 1 85 ? 17.764 -1.234 -27.124 1.00 97.00 85 GLN A N 1
ATOM 642 C CA . GLN A 1 85 ? 18.689 -0.245 -26.576 1.00 97.00 85 GLN A CA 1
ATOM 643 C C . GLN A 1 85 ? 18.722 -0.296 -25.042 1.00 97.00 85 GLN A C 1
ATOM 645 O O . GLN A 1 85 ? 19.805 -0.271 -24.452 1.00 97.00 85 GLN A O 1
ATOM 650 N N . TYR A 1 86 ? 17.560 -0.388 -24.392 1.00 97.25 86 TYR A N 1
ATOM 651 C CA . TYR A 1 86 ? 17.469 -0.511 -22.938 1.00 97.25 86 TYR A CA 1
ATOM 652 C C . TYR A 1 86 ? 18.032 -1.835 -22.437 1.00 97.25 86 TYR A C 1
ATOM 654 O O . TYR A 1 86 ? 18.799 -1.816 -21.478 1.00 97.25 86 TYR A O 1
ATOM 662 N N . SER A 1 87 ? 17.748 -2.956 -23.103 1.00 96.12 87 SER A N 1
ATOM 663 C CA . SER A 1 87 ? 18.330 -4.253 -22.748 1.00 96.12 87 SER A CA 1
ATOM 664 C C . SER A 1 87 ? 19.858 -4.227 -22.807 1.00 96.12 87 SER A C 1
ATOM 666 O O . SER A 1 87 ? 20.507 -4.670 -21.862 1.00 96.12 87 SER A O 1
ATOM 668 N N . THR A 1 88 ? 20.445 -3.648 -23.858 1.00 96.00 88 THR A N 1
ATOM 669 C CA . THR A 1 88 ? 21.906 -3.529 -23.988 1.00 96.00 88 THR A CA 1
ATOM 670 C C . THR A 1 88 ? 22.500 -2.629 -22.906 1.00 96.00 88 THR A C 1
ATOM 672 O O . THR A 1 88 ? 23.470 -3.010 -22.253 1.00 96.00 88 THR A O 1
ATOM 675 N N . LYS A 1 89 ? 21.908 -1.449 -22.670 1.00 95.69 89 LYS A N 1
ATOM 676 C CA . LYS A 1 89 ? 22.362 -0.532 -21.610 1.00 95.69 89 LYS A CA 1
ATOM 677 C C . LYS A 1 89 ? 22.265 -1.185 -20.230 1.00 95.69 89 LYS A C 1
ATOM 679 O O . LYS A 1 89 ? 23.202 -1.090 -19.443 1.00 95.69 89 LYS A O 1
ATOM 684 N N . LEU A 1 90 ? 21.166 -1.886 -19.954 1.00 93.75 90 LEU A N 1
ATOM 685 C CA . LEU A 1 90 ? 20.955 -2.593 -18.696 1.00 93.75 90 LEU A CA 1
ATOM 686 C C . LEU A 1 90 ? 21.957 -3.735 -18.516 1.00 93.75 90 LEU A C 1
ATOM 688 O O . LEU A 1 90 ? 22.493 -3.885 -17.425 1.00 93.75 90 LEU A O 1
ATOM 692 N N . ALA A 1 91 ? 22.258 -4.501 -19.569 1.00 92.44 91 ALA A N 1
ATOM 693 C CA . ALA A 1 91 ? 23.255 -5.566 -19.513 1.00 92.44 91 ALA A CA 1
ATOM 694 C C . ALA A 1 91 ? 24.643 -5.022 -19.131 1.00 92.44 91 ALA A C 1
ATOM 696 O O . ALA A 1 91 ? 25.286 -5.574 -18.240 1.00 92.44 91 ALA A O 1
ATOM 697 N N . VAL A 1 92 ? 25.068 -3.898 -19.720 1.00 93.00 92 VAL A N 1
ATOM 698 C CA . VAL A 1 92 ? 26.338 -3.228 -19.374 1.00 93.00 92 VAL A CA 1
ATOM 699 C C . VAL A 1 92 ? 26.341 -2.710 -17.932 1.00 93.00 92 VAL A C 1
ATOM 701 O O . VAL A 1 92 ? 27.342 -2.831 -17.237 1.00 93.00 92 VAL A O 1
ATOM 704 N N . LEU A 1 93 ? 25.227 -2.158 -17.447 1.00 90.81 93 LEU A N 1
ATOM 705 C CA . LEU A 1 93 ? 25.119 -1.719 -16.051 1.00 90.81 93 LEU A CA 1
ATOM 706 C C . LEU A 1 93 ? 25.060 -2.900 -15.072 1.00 90.81 93 LEU A C 1
ATOM 708 O O . LEU A 1 93 ? 25.548 -2.802 -13.951 1.00 90.81 93 LEU A O 1
ATOM 712 N N . SER A 1 94 ? 24.495 -4.035 -15.486 1.00 87.50 94 SER A N 1
ATOM 713 C CA . SER A 1 94 ? 24.350 -5.218 -14.633 1.00 87.50 94 SER A CA 1
ATOM 714 C C . SER A 1 94 ? 25.680 -5.887 -14.274 1.00 87.50 94 SER A C 1
ATOM 716 O O . SER A 1 94 ? 25.724 -6.643 -13.306 1.00 87.50 94 SER A O 1
ATOM 718 N N . THR A 1 95 ? 26.749 -5.613 -15.031 1.00 85.38 95 THR A N 1
ATOM 719 C CA . THR A 1 95 ? 28.103 -6.118 -14.754 1.00 85.38 95 THR A CA 1
ATOM 720 C C . THR A 1 95 ? 28.907 -5.191 -13.844 1.00 85.38 95 THR A C 1
ATOM 722 O O . THR A 1 95 ? 29.810 -5.661 -13.157 1.00 85.38 95 THR A O 1
ATOM 725 N N . SER A 1 96 ? 28.590 -3.893 -13.817 1.00 85.25 96 SER A N 1
ATOM 726 C CA . SER A 1 96 ? 29.267 -2.898 -12.975 1.00 85.25 96 SER A CA 1
ATOM 727 C C . SER A 1 96 ? 28.561 -2.651 -11.642 1.00 85.25 96 SER A C 1
ATOM 729 O O . SER A 1 96 ? 29.189 -2.188 -10.690 1.00 85.25 96 SER A O 1
ATOM 731 N N . LEU A 1 97 ? 27.268 -2.972 -11.551 1.00 83.81 97 LEU A N 1
ATOM 732 C CA . LEU A 1 97 ? 26.477 -2.814 -10.339 1.00 83.81 97 LEU A CA 1
ATOM 733 C C . LEU A 1 97 ? 26.439 -4.128 -9.540 1.00 83.81 97 LEU A C 1
ATOM 735 O O . LEU A 1 97 ? 26.215 -5.190 -10.127 1.00 83.81 97 LEU A O 1
ATOM 739 N N . PRO A 1 98 ? 26.599 -4.100 -8.203 1.00 80.69 98 PRO A N 1
ATOM 740 C CA . PRO A 1 98 ? 26.421 -5.296 -7.392 1.00 80.69 98 PRO A CA 1
ATOM 741 C C . PRO A 1 98 ? 25.001 -5.835 -7.585 1.00 80.69 98 PRO A C 1
ATOM 743 O O . PRO A 1 98 ? 24.013 -5.172 -7.255 1.00 80.69 98 PRO A O 1
ATOM 746 N N . GLN A 1 99 ? 24.890 -7.049 -8.123 1.00 75.06 99 GLN A N 1
ATOM 747 C CA . GLN A 1 99 ? 23.601 -7.709 -8.275 1.00 75.06 99 GLN A CA 1
ATOM 748 C C . GLN A 1 99 ? 23.019 -7.981 -6.886 1.00 75.06 99 GLN A C 1
ATOM 750 O O . GLN A 1 99 ? 23.562 -8.775 -6.112 1.00 75.06 99 GLN A O 1
ATOM 755 N N . LYS A 1 100 ? 21.899 -7.323 -6.567 1.00 74.81 100 LYS A N 1
ATOM 756 C CA . LYS A 1 100 ? 21.103 -7.648 -5.384 1.00 74.81 100 LYS A CA 1
ATOM 757 C C . LYS A 1 100 ? 20.512 -9.039 -5.587 1.00 74.81 100 LYS A C 1
ATOM 759 O O . LYS A 1 100 ? 19.465 -9.197 -6.208 1.00 74.81 100 LYS A O 1
ATOM 764 N N . LYS A 1 101 ? 21.202 -10.057 -5.077 1.00 81.50 101 LYS A N 1
ATOM 765 C CA . LYS A 1 101 ? 20.592 -11.369 -4.863 1.00 81.50 101 LYS A CA 1
ATOM 766 C C . LYS A 1 101 ? 19.419 -11.181 -3.906 1.00 81.50 101 LYS A C 1
ATOM 768 O O . LYS A 1 101 ? 19.492 -10.340 -3.006 1.00 81.50 101 LYS A O 1
ATOM 773 N N . VAL A 1 102 ? 18.352 -11.954 -4.106 1.00 85.69 102 VAL A N 1
ATOM 774 C CA . VAL A 1 102 ? 17.265 -12.034 -3.125 1.00 85.69 102 VAL A CA 1
ATOM 775 C C . VAL A 1 102 ? 17.909 -12.365 -1.784 1.00 85.69 102 VAL A C 1
ATOM 777 O O . VAL A 1 102 ? 18.619 -13.366 -1.663 1.00 85.69 102 VAL A O 1
ATOM 780 N N . LEU A 1 103 ? 17.745 -11.467 -0.816 1.00 87.06 103 LEU A N 1
ATOM 781 C CA . LEU A 1 103 ? 18.312 -11.662 0.507 1.00 87.06 103 LEU A CA 1
ATOM 782 C C . LEU A 1 103 ? 17.631 -12.875 1.136 1.00 87.06 103 LEU A C 1
ATOM 784 O O . LEU A 1 103 ? 16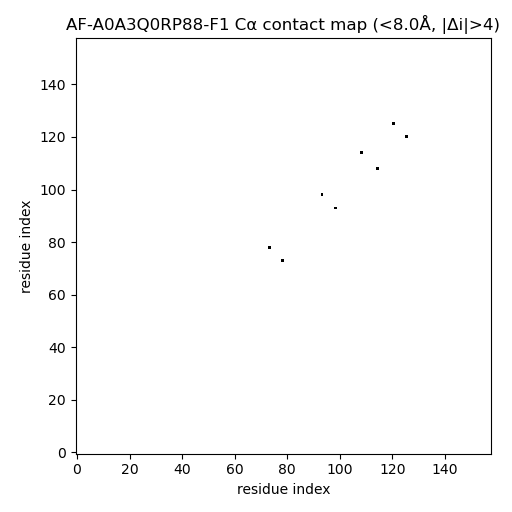.406 -12.999 1.094 1.00 87.06 103 LEU A O 1
ATOM 788 N N . ALA A 1 104 ? 18.434 -13.776 1.698 1.00 90.69 104 ALA A N 1
ATOM 789 C CA . ALA A 1 104 ? 17.903 -14.862 2.503 1.00 90.69 104 ALA A CA 1
ATOM 790 C C . ALA A 1 104 ? 17.173 -14.287 3.726 1.00 90.69 104 ALA A C 1
ATOM 792 O O . ALA A 1 104 ? 17.519 -13.205 4.213 1.00 90.69 104 ALA A O 1
ATOM 793 N N . LEU A 1 105 ? 16.176 -15.020 4.229 1.00 93.56 105 LEU A N 1
ATOM 794 C CA . LEU A 1 105 ? 15.521 -14.660 5.483 1.00 93.56 105 LEU A CA 1
ATOM 795 C C . LEU A 1 105 ? 16.569 -14.574 6.607 1.00 93.56 105 LEU A C 1
ATOM 797 O O . LEU A 1 105 ? 17.470 -15.417 6.663 1.00 93.56 105 LEU A O 1
ATOM 801 N N . PRO A 1 106 ? 16.472 -13.573 7.499 1.00 94.19 106 PRO A N 1
ATOM 802 C CA . PRO A 1 106 ? 17.407 -13.443 8.603 1.00 94.19 106 PRO A CA 1
ATOM 803 C C . PRO A 1 106 ? 17.272 -14.635 9.555 1.00 94.19 106 PRO A C 1
ATOM 805 O O . PRO A 1 106 ? 16.167 -15.051 9.905 1.00 94.19 106 PRO A O 1
ATOM 808 N N . SER A 1 107 ? 18.408 -15.169 10.005 1.00 95.62 107 SER A N 1
ATOM 809 C CA . SER A 1 107 ? 18.425 -16.198 11.044 1.00 95.62 107 SER A CA 1
ATOM 810 C C . SER A 1 107 ? 18.055 -15.570 12.387 1.00 95.62 107 SER A C 1
ATOM 812 O O . SER A 1 107 ? 18.833 -14.792 12.935 1.00 95.62 107 SER A O 1
ATOM 814 N N . LEU A 1 108 ? 16.876 -15.907 12.917 1.00 96.75 108 LEU A N 1
ATOM 815 C CA . LEU A 1 108 ? 16.360 -15.337 14.169 1.00 96.75 108 LEU A CA 1
ATOM 816 C C . LEU A 1 108 ? 16.930 -16.015 15.425 1.00 96.75 108 LEU A C 1
ATOM 818 O O . LEU A 1 108 ? 17.023 -15.390 16.476 1.00 96.75 108 LEU A O 1
ATOM 822 N N . THR A 1 109 ? 17.299 -17.295 15.334 1.00 96.31 109 THR A N 1
ATOM 823 C CA . THR A 1 109 ? 17.860 -18.077 16.445 1.00 96.31 109 THR A CA 1
ATOM 824 C C . THR A 1 109 ? 18.724 -19.222 15.921 1.00 96.31 109 THR A C 1
ATOM 826 O O . THR A 1 109 ? 18.464 -19.753 14.843 1.00 96.31 109 THR A O 1
ATOM 829 N N . SER A 1 110 ? 19.741 -19.622 16.687 1.00 97.25 110 SER A N 1
ATOM 830 C CA . SER A 1 110 ? 20.533 -20.835 16.443 1.00 97.25 110 SER A CA 1
ATOM 831 C C . SER A 1 110 ? 19.958 -22.081 17.133 1.00 97.25 110 SER A C 1
ATOM 833 O O . SER A 1 110 ? 20.420 -23.188 16.866 1.00 97.25 110 SER A O 1
ATOM 835 N N . GLN A 1 111 ? 18.950 -21.924 18.002 1.00 97.62 111 GLN A N 1
ATOM 836 C CA . GLN A 1 111 ? 18.325 -23.009 18.769 1.00 97.62 111 GLN A CA 1
ATOM 837 C C . GLN A 1 111 ? 16.793 -22.997 18.596 1.00 97.62 111 GLN A C 1
ATOM 839 O O . GLN A 1 111 ? 16.060 -22.639 19.521 1.00 97.62 111 GLN A O 1
ATOM 844 N N . PRO A 1 112 ? 16.272 -23.384 17.415 1.00 97.56 112 PRO A N 1
ATOM 845 C CA . PRO A 1 112 ? 14.845 -23.275 17.104 1.00 97.56 112 PRO A CA 1
ATOM 846 C C . PRO A 1 112 ? 13.967 -24.107 18.045 1.00 97.56 112 PRO A C 1
ATOM 848 O O . PRO A 1 112 ? 12.918 -23.639 18.473 1.00 97.56 112 PRO A O 1
ATOM 851 N N . HIS A 1 113 ? 14.408 -25.307 18.431 1.00 98.25 113 HIS A N 1
ATOM 852 C CA . HIS A 1 113 ? 13.651 -26.165 19.347 1.00 98.25 113 HIS A CA 1
ATOM 853 C C . HIS A 1 113 ? 13.501 -25.555 20.744 1.00 98.25 113 HIS A 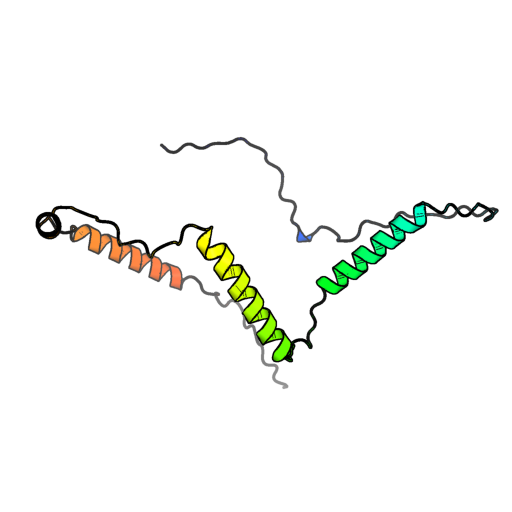C 1
ATOM 855 O O . HIS A 1 113 ? 12.443 -25.696 21.346 1.00 98.25 113 HIS A O 1
ATOM 861 N N . GLN A 1 114 ? 14.527 -24.854 21.243 1.00 98.00 114 GLN A N 1
ATOM 862 C CA . GLN A 1 114 ? 14.462 -24.193 22.546 1.00 98.00 114 GLN A CA 1
ATOM 863 C C . GLN A 1 114 ? 13.494 -23.006 22.511 1.00 98.00 114 GLN A C 1
ATOM 865 O O . GLN A 1 114 ? 12.673 -22.867 23.408 1.00 98.00 114 GLN A O 1
ATOM 870 N N . VAL A 1 115 ? 13.566 -22.177 21.463 1.00 97.88 115 VAL A N 1
ATOM 871 C CA . VAL A 1 115 ? 12.677 -21.013 21.306 1.00 97.88 115 VAL A CA 1
ATOM 872 C C . VAL A 1 115 ? 11.222 -21.444 21.134 1.00 97.88 115 VAL A C 1
ATOM 874 O O . VAL A 1 115 ? 10.332 -20.824 21.693 1.00 97.88 115 VAL A O 1
ATOM 877 N N . LEU A 1 116 ? 10.957 -22.524 20.399 1.00 97.31 116 LEU A N 1
ATOM 878 C CA . LEU A 1 116 ? 9.590 -23.026 20.224 1.00 97.31 116 LEU A CA 1
ATOM 879 C C . LEU A 1 116 ? 9.029 -23.719 21.475 1.00 97.31 116 LEU A C 1
ATOM 881 O O . LEU A 1 116 ? 7.814 -23.842 21.596 1.00 97.31 116 LEU A O 1
ATOM 885 N N . ALA A 1 117 ? 9.895 -24.178 22.380 1.00 97.50 117 ALA A N 1
ATOM 886 C CA . ALA A 1 117 ? 9.512 -24.790 23.651 1.00 97.50 117 ALA A CA 1
ATOM 887 C C . ALA A 1 117 ? 9.495 -23.793 24.824 1.00 97.50 117 ALA A C 1
ATOM 889 O O . ALA A 1 117 ? 9.239 -24.206 25.955 1.00 97.50 117 ALA A O 1
ATOM 890 N N . SER A 1 118 ? 9.801 -22.511 24.585 1.00 97.56 118 SER A N 1
ATOM 891 C CA . SER A 1 118 ? 9.730 -21.485 25.623 1.00 97.56 118 SER A CA 1
ATOM 892 C C . SER A 1 118 ? 8.286 -21.194 26.020 1.00 97.56 118 SER A C 1
ATOM 894 O O . SER A 1 118 ? 7.343 -21.554 25.312 1.00 97.56 118 SER A O 1
ATOM 896 N N . ASP A 1 119 ? 8.121 -20.479 27.130 1.00 97.31 119 ASP A N 1
ATOM 897 C CA . ASP A 1 119 ? 6.808 -20.036 27.580 1.00 97.31 119 ASP A CA 1
ATOM 898 C C . ASP A 1 119 ? 6.075 -19.263 26.477 1.00 97.31 119 ASP A C 1
ATOM 900 O O . ASP A 1 119 ? 6.651 -18.439 25.757 1.00 97.31 119 ASP A O 1
ATOM 904 N N . LEU A 1 120 ? 4.786 -19.566 26.335 1.00 96.44 120 LEU A N 1
ATOM 905 C CA . LEU A 1 120 ? 3.915 -18.907 25.373 1.00 96.44 120 LEU A CA 1
ATOM 906 C C . LEU A 1 120 ? 3.622 -17.469 25.809 1.00 96.44 120 LEU A C 1
ATOM 908 O O . LEU A 1 120 ? 3.749 -17.107 26.980 1.00 96.44 120 LEU A O 1
ATOM 912 N N . VAL A 1 121 ? 3.144 -16.660 24.863 1.00 97.19 121 VAL A N 1
ATOM 913 C CA . VAL A 1 121 ? 2.620 -15.325 25.172 1.00 97.19 121 VAL A CA 1
ATOM 914 C C . VAL A 1 121 ? 1.473 -15.456 26.188 1.00 97.19 121 VAL A C 1
ATOM 916 O O . VAL A 1 121 ? 0.540 -16.230 25.936 1.00 97.19 121 VAL A O 1
ATOM 919 N N . PRO A 1 122 ? 1.504 -14.719 27.318 1.00 98.25 122 PRO A N 1
ATOM 920 C CA . PRO A 1 122 ? 0.445 -14.766 28.317 1.00 98.25 122 PRO A CA 1
ATOM 921 C C . PRO A 1 122 ? -0.926 -14.467 27.711 1.00 98.25 122 PRO A C 1
ATOM 923 O O . PRO A 1 122 ? -1.101 -13.528 26.932 1.00 98.25 122 PRO A O 1
ATOM 926 N N . TYR A 1 123 ? -1.939 -15.240 28.104 1.00 98.12 123 TYR A N 1
ATOM 927 C CA . TYR A 1 123 ? -3.292 -15.067 27.568 1.00 98.12 123 TYR A CA 1
ATOM 928 C C . TYR A 1 123 ? -3.892 -13.685 27.889 1.00 98.12 123 TYR A C 1
ATOM 930 O O . TYR A 1 123 ? -4.669 -13.154 27.094 1.00 98.12 123 TYR A O 1
ATOM 938 N N . SER A 1 124 ? -3.486 -13.068 29.006 1.00 98.38 124 SER A N 1
ATOM 939 C CA . SER A 1 124 ? -3.848 -11.690 29.370 1.00 98.38 124 SER A CA 1
ATOM 940 C C . SER A 1 124 ? -3.516 -10.686 28.269 1.00 98.38 124 SER A C 1
ATOM 942 O O . SER A 1 124 ? -4.325 -9.806 27.975 1.00 98.38 124 SER A O 1
ATOM 944 N N . ASP A 1 125 ? -2.362 -10.850 27.625 1.00 98.56 125 ASP A N 1
ATOM 945 C CA . ASP A 1 125 ? -1.855 -9.922 26.617 1.00 98.56 125 ASP 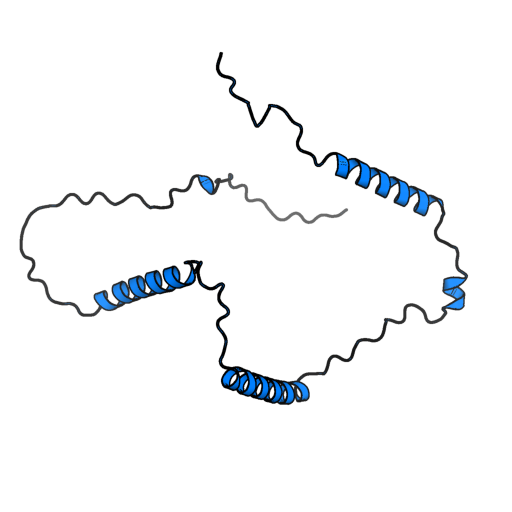A CA 1
ATOM 946 C C . ASP A 1 125 ? -2.673 -10.066 25.332 1.00 98.56 125 ASP A C 1
ATOM 948 O O . ASP A 1 125 ? -3.102 -9.077 24.737 1.00 98.56 125 ASP A O 1
ATOM 952 N N . VAL A 1 126 ? -2.996 -11.308 24.955 1.00 98.38 126 VAL A N 1
ATOM 953 C CA . VAL A 1 126 ? -3.875 -11.610 23.816 1.00 98.38 126 VAL A CA 1
ATOM 954 C C . VAL A 1 126 ? -5.268 -11.011 24.029 1.00 98.38 126 VAL A C 1
ATOM 956 O O . VAL A 1 126 ? -5.822 -10.383 23.120 1.00 98.38 126 VAL A O 1
ATOM 959 N N . GLN A 1 127 ? -5.837 -11.155 25.231 1.00 98.62 127 GLN A N 1
ATOM 960 C CA . GLN A 1 127 ? -7.131 -10.559 25.574 1.00 98.62 127 GLN A CA 1
ATOM 961 C C . GLN A 1 127 ? -7.083 -9.028 25.556 1.00 98.62 127 GLN A C 1
ATOM 963 O O . GLN A 1 127 ? -8.000 -8.388 25.033 1.00 98.62 127 GLN A O 1
ATOM 968 N N . GLN A 1 128 ? -6.014 -8.432 26.086 1.00 98.56 128 GLN A N 1
ATOM 969 C CA . GLN A 1 128 ? -5.830 -6.986 26.093 1.00 98.56 128 GLN A CA 1
ATOM 970 C C . GLN A 1 128 ? -5.748 -6.427 24.668 1.00 98.56 128 GLN A C 1
ATOM 972 O O . GLN A 1 128 ? -6.477 -5.488 24.343 1.00 98.56 128 GLN A O 1
ATOM 977 N N . VAL A 1 129 ? -4.926 -7.023 23.800 1.00 98.62 129 VAL A N 1
ATOM 978 C CA . VAL A 1 129 ? -4.800 -6.614 22.391 1.00 98.62 129 VAL A CA 1
ATOM 979 C C . VAL A 1 129 ? -6.131 -6.769 21.658 1.00 98.62 129 VAL A C 1
ATOM 981 O O . VAL A 1 129 ? -6.546 -5.857 20.945 1.00 98.62 129 VAL A O 1
ATOM 984 N N . SER A 1 130 ? -6.851 -7.868 21.891 1.00 98.56 130 SER A N 1
ATOM 985 C CA . SER A 1 130 ? -8.174 -8.093 21.292 1.00 98.56 130 SER A CA 1
ATOM 986 C C . SER A 1 130 ? -9.180 -7.013 21.702 1.00 98.56 130 SER A C 1
ATOM 988 O O . SER A 1 130 ? -9.922 -6.498 20.865 1.00 98.56 130 SER A O 1
ATOM 990 N N . LYS A 1 131 ? -9.175 -6.609 22.979 1.00 98.62 131 LYS A N 1
ATOM 991 C CA . LYS A 1 131 ? -10.026 -5.524 23.483 1.00 98.62 131 LYS A CA 1
ATOM 992 C C . LYS A 1 131 ? -9.669 -4.178 22.851 1.00 98.62 131 LYS A C 1
ATOM 994 O O . LYS A 1 131 ? -10.569 -3.433 22.467 1.00 98.62 131 LYS A O 1
ATOM 999 N N . ILE A 1 132 ? -8.377 -3.873 22.725 1.00 98.56 132 ILE A N 1
ATOM 1000 C CA . ILE A 1 132 ? -7.899 -2.643 22.075 1.00 98.56 132 ILE A CA 1
ATOM 1001 C C . ILE A 1 132 ? -8.339 -2.615 20.607 1.00 98.56 132 ILE A C 1
ATOM 1003 O O . ILE A 1 132 ? -8.868 -1.604 20.150 1.00 98.56 132 ILE A O 1
ATOM 1007 N N . ALA A 1 133 ? -8.193 -3.729 19.886 1.00 98.56 133 ALA A N 1
ATOM 1008 C CA . ALA A 1 133 ? -8.615 -3.840 18.493 1.00 98.56 133 ALA A CA 1
ATOM 1009 C C . ALA A 1 133 ? -10.132 -3.642 18.328 1.00 98.56 133 ALA A C 1
ATOM 1011 O O . ALA A 1 133 ? -10.563 -2.882 17.462 1.00 98.56 133 ALA A O 1
ATOM 1012 N N . ALA A 1 134 ? -10.947 -4.253 19.195 1.00 98.25 134 ALA A N 1
ATOM 1013 C CA . ALA A 1 134 ? -12.399 -4.070 19.185 1.00 98.25 134 ALA A CA 1
ATOM 1014 C C . ALA A 1 134 ? -12.810 -2.617 19.483 1.00 98.25 134 ALA A C 1
ATOM 1016 O O . ALA A 1 134 ? -13.742 -2.086 18.872 1.00 98.25 134 ALA A O 1
ATOM 1017 N N . TYR A 1 135 ? -12.095 -1.950 20.391 1.00 98.38 135 TYR A N 1
ATOM 1018 C CA . TYR A 1 135 ? -12.324 -0.542 20.700 1.00 98.38 135 TYR A CA 1
ATOM 1019 C C . TYR A 1 135 ? -11.970 0.367 19.517 1.00 98.38 135 TYR A C 1
ATOM 1021 O O . TYR A 1 135 ? -12.766 1.226 19.143 1.00 98.38 135 TYR A O 1
ATOM 1029 N N . ALA A 1 136 ? -10.823 0.133 18.874 1.00 98.44 136 ALA A N 1
ATOM 1030 C CA . ALA A 1 136 ? -10.421 0.858 17.671 1.00 98.44 136 ALA A CA 1
ATOM 1031 C C . ALA A 1 136 ? -11.434 0.666 16.531 1.00 98.44 136 ALA A C 1
ATOM 1033 O O . ALA A 1 136 ? -11.856 1.639 15.910 1.00 98.44 136 ALA A O 1
ATOM 1034 N N . TYR A 1 137 ? -11.893 -0.570 16.309 1.00 97.75 137 TYR A N 1
ATOM 1035 C CA . TYR A 1 137 ? -12.938 -0.867 15.329 1.00 97.75 137 TYR A CA 1
ATOM 1036 C C . TYR A 1 137 ? -14.241 -0.110 15.631 1.00 97.75 137 TYR A C 1
ATOM 1038 O O . TYR A 1 137 ? -14.842 0.489 14.741 1.00 97.75 137 TYR A O 1
ATOM 1046 N N . SER A 1 138 ? -14.642 -0.063 16.905 1.00 97.88 138 SER A N 1
ATOM 1047 C CA . SER A 1 138 ? -15.825 0.690 17.337 1.00 97.88 138 SER A CA 1
ATOM 1048 C C . SER A 1 138 ? -15.676 2.192 17.080 1.00 97.88 138 SER A C 1
ATOM 1050 O O . SER A 1 138 ? -16.627 2.833 16.637 1.00 97.88 138 SER A O 1
ATOM 1052 N N . ALA A 1 139 ? -14.488 2.761 17.291 1.00 98.19 139 ALA A N 1
ATOM 1053 C CA . ALA A 1 139 ? -14.215 4.166 16.997 1.00 98.19 139 ALA A CA 1
ATOM 1054 C C . ALA A 1 139 ? -14.294 4.484 15.494 1.00 98.19 139 ALA A C 1
ATOM 1056 O O . ALA A 1 139 ? -14.836 5.522 15.125 1.00 98.19 139 ALA A O 1
ATOM 1057 N N . ILE A 1 140 ? -13.838 3.577 14.620 1.00 97.75 140 ILE A N 1
ATOM 1058 C CA . ILE A 1 140 ? -13.933 3.750 13.159 1.00 97.75 140 ILE A CA 1
ATOM 1059 C C . ILE A 1 140 ? -15.396 3.886 12.713 1.00 97.75 140 ILE A C 1
ATOM 1061 O O . ILE A 1 140 ? -15.683 4.665 11.810 1.00 97.75 140 ILE A O 1
ATOM 1065 N N . SER A 1 141 ? -16.343 3.218 13.381 1.00 93.81 141 SER A N 1
ATOM 1066 C CA . SER A 1 141 ? -17.774 3.360 13.058 1.00 93.81 141 SER A CA 1
ATOM 1067 C C . SER A 1 141 ? -18.342 4.770 13.302 1.00 93.81 141 SER A C 1
ATOM 1069 O O . SER A 1 141 ? -19.404 5.106 12.778 1.00 93.81 141 SER A O 1
ATOM 1071 N N . GLN A 1 142 ? -17.639 5.608 14.076 1.00 96.25 142 GLN A N 1
ATOM 1072 C CA . GLN A 1 142 ? -17.994 7.015 14.283 1.00 96.25 142 GLN A CA 1
ATOM 1073 C C . GLN A 1 142 ? -17.523 7.919 13.137 1.00 96.25 142 GLN A C 1
ATOM 1075 O O . GLN A 1 142 ? -17.935 9.073 13.073 1.00 96.25 142 GLN A O 1
ATOM 1080 N N . ILE A 1 143 ? -16.694 7.418 12.213 1.00 97.19 143 ILE A N 1
ATOM 1081 C CA . ILE A 1 143 ? -16.309 8.138 10.995 1.00 97.19 143 ILE A CA 1
ATOM 1082 C C . ILE A 1 143 ? -17.480 8.055 10.012 1.00 97.19 143 ILE A C 1
ATOM 1084 O O . ILE A 1 143 ? -17.530 7.211 9.119 1.00 97.19 143 ILE A O 1
ATOM 1088 N N . LYS A 1 144 ? -18.462 8.926 10.223 1.00 95.88 144 LYS A N 1
ATOM 1089 C CA . LYS A 1 144 ? -19.662 9.062 9.399 1.00 95.88 144 LYS A CA 1
ATOM 1090 C C . LYS A 1 144 ? -20.088 10.524 9.350 1.00 95.88 144 LYS A C 1
ATOM 1092 O O . LYS A 1 144 ? -19.743 11.310 10.229 1.00 95.88 144 LYS A O 1
ATOM 1097 N N . VAL A 1 145 ? -20.853 10.879 8.325 1.00 96.44 145 VAL A N 1
ATOM 1098 C CA . VAL A 1 145 ? -21.497 12.192 8.251 1.00 96.44 145 VAL A CA 1
ATOM 1099 C C . VAL A 1 145 ? -22.832 12.103 8.984 1.00 96.44 145 VAL A C 1
ATOM 1101 O O . VAL A 1 145 ? -23.699 11.321 8.595 1.00 96.44 145 VAL A O 1
ATOM 1104 N N . ASP A 1 146 ? -22.999 12.893 10.044 1.00 96.25 146 ASP A N 1
ATOM 1105 C CA . ASP A 1 146 ? -24.292 13.035 10.711 1.00 96.25 146 ASP A CA 1
ATOM 1106 C C . ASP A 1 146 ? -25.223 13.884 9.838 1.00 96.25 146 ASP A C 1
ATOM 1108 O O . ASP A 1 146 ? -24.965 15.068 9.612 1.00 96.25 146 ASP A O 1
ATOM 1112 N N . ALA A 1 147 ? -26.318 13.292 9.360 1.00 95.31 147 ALA A N 1
ATOM 1113 C CA . ALA A 1 147 ? -27.327 14.011 8.591 1.00 95.31 147 ALA A CA 1
ATOM 1114 C C . ALA A 1 147 ? -27.967 15.116 9.451 1.00 95.31 147 ALA A C 1
ATOM 1116 O O . ALA A 1 147 ? -28.474 14.847 10.543 1.00 95.31 147 ALA A O 1
ATOM 1117 N N . LYS A 1 148 ? -27.921 16.363 8.967 1.00 95.62 148 LYS A N 1
ATOM 1118 C CA . LYS A 1 148 ? -28.553 17.523 9.620 1.00 95.62 148 LYS A CA 1
ATOM 1119 C C . LYS A 1 148 ? -29.798 17.993 8.880 1.00 95.62 148 LYS A C 1
ATOM 1121 O O . LYS A 1 148 ? -30.806 18.267 9.518 1.00 95.62 148 LYS A O 1
ATOM 1126 N N . GLU A 1 149 ? -29.731 18.043 7.555 1.00 94.44 149 GLU A N 1
ATOM 1127 C CA . GLU A 1 149 ? -30.791 18.541 6.680 1.00 94.44 149 GLU A CA 1
ATOM 1128 C C . GLU A 1 149 ? -30.889 17.659 5.431 1.00 94.44 149 GLU A C 1
ATOM 1130 O O . GLU A 1 149 ? -29.944 16.939 5.087 1.00 94.44 149 GLU A O 1
ATOM 1135 N N . GLU A 1 150 ? -32.037 17.700 4.757 1.00 91.19 150 GLU A N 1
ATOM 1136 C CA . GLU A 1 150 ? -32.210 17.018 3.478 1.00 91.19 150 GLU A CA 1
ATOM 1137 C C . GLU A 1 150 ? -31.394 17.728 2.393 1.00 91.19 150 GLU A C 1
ATOM 1139 O O . GLU A 1 150 ? -31.575 18.913 2.128 1.00 91.19 150 GLU A O 1
ATOM 1144 N N . LEU A 1 151 ? -30.501 16.989 1.732 1.00 94.62 151 LEU A N 1
ATOM 1145 C CA . LEU A 1 151 ? -29.707 17.519 0.616 1.00 94.62 151 LEU A CA 1
ATOM 1146 C C . LEU A 1 151 ? -30.513 17.636 -0.685 1.00 94.62 151 LEU A C 1
ATOM 1148 O O . LEU A 1 151 ? -30.056 18.248 -1.648 1.00 94.62 151 LEU A O 1
ATOM 1152 N N . VAL A 1 152 ? -31.688 17.010 -0.737 1.00 93.94 152 VAL A N 1
ATOM 1153 C CA . VAL A 1 152 ? -32.553 16.960 -1.913 1.00 93.94 152 VAL A CA 1
ATOM 1154 C C . VAL A 1 152 ? -33.974 17.228 -1.453 1.00 93.94 152 VAL A C 1
ATOM 1156 O O . VAL A 1 152 ? -34.489 16.496 -0.618 1.00 93.94 152 VAL A O 1
ATOM 1159 N N . VAL A 1 153 ? -34.613 18.241 -2.033 1.00 92.12 153 VAL A N 1
ATOM 1160 C CA . VAL A 1 153 ? -36.026 18.548 -1.795 1.00 92.12 153 VAL A CA 1
ATOM 1161 C C . VAL A 1 153 ? -36.789 18.334 -3.094 1.00 92.12 153 VAL A C 1
ATOM 1163 O O . VAL A 1 153 ? -36.371 18.806 -4.155 1.00 92.12 153 VAL A O 1
ATOM 1166 N N . GLN A 1 154 ? -37.912 17.621 -3.020 1.00 88.12 154 GLN A N 1
ATOM 1167 C CA . GLN A 1 154 ? -38.792 17.444 -4.166 1.00 88.12 154 GLN A CA 1
ATOM 1168 C C . GLN A 1 154 ? -39.818 18.571 -4.211 1.00 88.12 154 GLN A C 1
ATOM 1170 O O . GLN A 1 154 ? -40.637 18.734 -3.309 1.00 88.12 154 GLN A O 1
ATOM 1175 N N . PHE A 1 155 ? -39.800 19.332 -5.298 1.00 87.50 155 PHE A N 1
ATOM 1176 C CA . PHE A 1 155 ? -40.840 20.312 -5.563 1.00 87.50 155 PHE A CA 1
ATOM 1177 C C . PHE A 1 155 ? -42.041 19.604 -6.195 1.00 87.50 155 PHE A C 1
ATOM 1179 O O . PHE A 1 155 ? -41.948 19.092 -7.311 1.00 87.50 155 PHE A O 1
ATOM 1186 N N . ALA A 1 156 ? -43.162 19.570 -5.476 1.00 82.94 156 ALA A N 1
ATOM 1187 C CA . ALA A 1 156 ? -44.462 19.237 -6.044 1.00 82.94 156 ALA A CA 1
ATOM 1188 C C . ALA A 1 156 ? -45.197 20.533 -6.414 1.00 82.94 156 ALA A C 1
ATOM 1190 O O . ALA A 1 156 ? -45.139 21.520 -5.678 1.00 82.94 156 ALA A O 1
ATOM 1191 N N . ILE A 1 157 ? -45.865 20.529 -7.567 1.00 72.00 157 ILE A N 1
ATOM 1192 C CA . ILE A 1 157 ? -46.739 21.626 -7.996 1.00 72.00 157 ILE A CA 1
ATOM 1193 C C . ILE A 1 157 ? -48.128 21.378 -7.371 1.00 72.00 157 ILE A C 1
ATOM 1195 O O . ILE A 1 157 ? -48.559 20.222 -7.401 1.00 72.00 157 ILE A O 1
ATOM 1199 N N . PRO A 1 158 ? -48.791 22.399 -6.786 1.00 69.94 158 PRO A N 1
ATOM 1200 C CA . PRO A 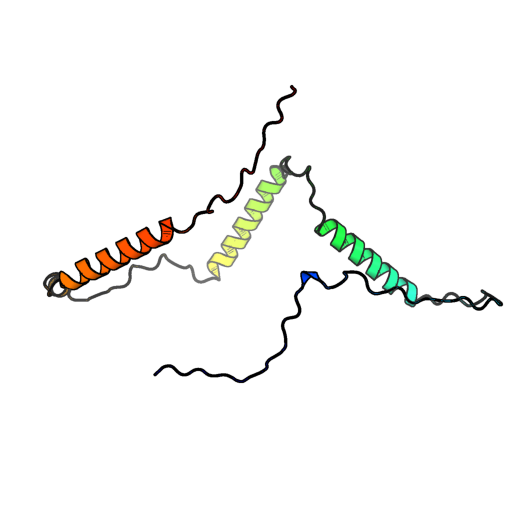1 158 ? -50.133 22.275 -6.207 1.00 69.94 158 PRO A CA 1
ATOM 1201 C C . PRO A 1 158 ? -51.202 21.794 -7.192 1.00 69.94 158 PRO A C 1
ATOM 1203 O O . PRO A 1 158 ? -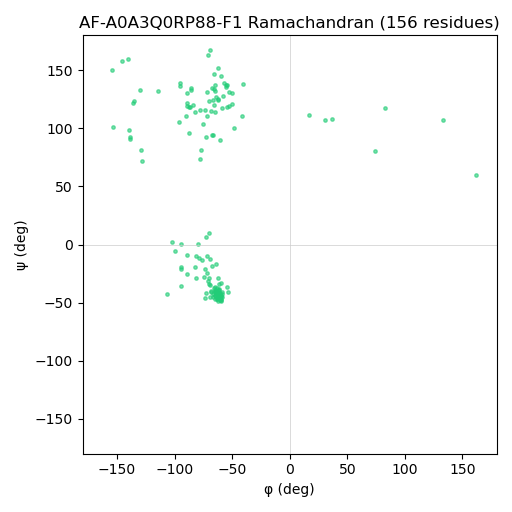51.117 22.172 -8.385 1.00 69.94 158 PRO A O 1
#